Protein AF-A0A2V9FM29-F1 (afdb_monomer)

Secondary structure (DSSP, 8-state):
--GGGGTGGG-GGGHHHHH-TTEEEEEEESTT-EEEEETTEEEEE-S----HHHHHHHHHHHHHHTT----SSS-EEEEE-TTS-EEEEE-TTT-TTS-EEEEE-----PPPHHHHHHTTSS-HHHHHHHHHHHH-

pLDDT: mean 92.85, std 7.21, range [47.31, 98.56]

Mean predicted aligned error: 4.94 Å

Foldseek 3Di:
DPLCVLQCVLVVLCNVVVPPPQWQKWKDLAQQWIWTDGPNDIDTDHDGGCDQVSLVVSVQSSQVSQVHGDDQVRQWDWGATPQRWIKIKGAPPVRPRGIMIMIGHDDPDDQDLVNCCVVVVDPPVVSVVCCVVPVD

Sequence (136 aa):
MNGFETILPFLKPIEYLLLDPSISEVMVNGPDHIFIERDGFVEPVQGIHLGEKSLMVAVKNIARRLGDDISESKPILDSRLPDGSRVAAVIPPCSVNGVTLTVRKFNARHFGVEELVHAGTLERWLANQLETYVLA

Radius of gyration: 18.39 Å; Cα contacts (8 Å, |Δi|>4): 216; chains: 1; bounding box: 43×31×50 Å

Structure (mmCIF, N/CA/C/O backbone):
data_AF-A0A2V9FM29-F1
#
_entry.id   AF-A0A2V9FM29-F1
#
loop_
_atom_site.group_PDB
_atom_site.id
_atom_site.type_symbol
_atom_site.label_atom_id
_atom_site.label_alt_id
_atom_site.label_comp_id
_atom_site.label_asym_id
_atom_site.label_entity_id
_atom_site.label_seq_id
_atom_site.pdbx_PDB_ins_code
_atom_site.Cartn_x
_atom_site.Cartn_y
_atom_site.Cartn_z
_atom_site.occupancy
_atom_site.B_iso_or_equiv
_atom_site.auth_seq_id
_atom_site.auth_comp_id
_atom_site.auth_asym_id
_atom_site.auth_atom_id
_atom_site.pdbx_PDB_model_num
ATOM 1 N N . MET A 1 1 ? 16.142 -7.656 5.793 1.00 47.31 1 MET A N 1
ATOM 2 C CA . MET A 1 1 ? 14.884 -7.697 6.568 1.00 47.31 1 MET A CA 1
ATOM 3 C C . MET A 1 1 ? 13.755 -7.516 5.583 1.00 47.31 1 MET A C 1
ATOM 5 O O . MET A 1 1 ? 13.824 -6.576 4.799 1.00 47.31 1 MET A O 1
ATOM 9 N N . ASN A 1 2 ? 12.792 -8.434 5.562 1.00 65.25 2 ASN A N 1
ATOM 10 C CA . ASN A 1 2 ? 11.605 -8.270 4.733 1.00 65.25 2 ASN A CA 1
ATOM 11 C C . ASN A 1 2 ? 10.835 -7.052 5.272 1.00 65.25 2 ASN A C 1
ATOM 13 O O . ASN A 1 2 ? 10.510 -7.022 6.459 1.00 65.25 2 ASN A O 1
ATOM 17 N N . GLY A 1 3 ? 10.619 -6.014 4.454 1.00 75.38 3 GLY A N 1
ATOM 18 C CA . GLY A 1 3 ? 10.094 -4.722 4.922 1.00 75.38 3 GLY A CA 1
ATOM 19 C C . GLY A 1 3 ? 8.774 -4.854 5.690 1.00 75.38 3 GLY A C 1
ATOM 20 O O . GLY A 1 3 ? 8.538 -4.124 6.658 1.00 75.38 3 GLY A O 1
ATOM 21 N N . PHE A 1 4 ? 7.977 -5.863 5.329 1.00 86.31 4 PHE A N 1
ATOM 22 C CA . PHE A 1 4 ? 6.691 -6.187 5.939 1.00 86.31 4 PHE A CA 1
ATOM 23 C C . PHE A 1 4 ? 6.766 -6.667 7.392 1.00 86.31 4 PHE A C 1
ATOM 25 O O . PHE A 1 4 ? 5.830 -6.395 8.138 1.00 86.31 4 PHE A O 1
ATOM 32 N N . GLU A 1 5 ? 7.858 -7.290 7.854 1.00 86.62 5 GLU A N 1
ATOM 33 C CA . GLU A 1 5 ? 7.993 -7.747 9.258 1.00 86.62 5 GLU A CA 1
ATOM 34 C C . GLU A 1 5 ? 7.733 -6.615 10.268 1.00 86.62 5 GLU A C 1
ATOM 36 O O . GLU A 1 5 ? 7.233 -6.836 11.370 1.00 86.62 5 GLU A O 1
ATOM 41 N N . THR A 1 6 ? 8.011 -5.380 9.848 1.00 86.88 6 THR A N 1
ATOM 42 C CA . THR A 1 6 ? 7.763 -4.135 10.579 1.00 86.88 6 THR A CA 1
ATOM 43 C C . THR A 1 6 ? 6.284 -3.891 10.897 1.00 86.88 6 THR A C 1
ATOM 45 O O . THR A 1 6 ? 5.981 -3.289 11.927 1.00 86.88 6 THR A O 1
ATOM 48 N N . ILE A 1 7 ? 5.371 -4.325 10.022 1.00 92.88 7 ILE A N 1
ATOM 49 C CA . ILE A 1 7 ? 3.944 -3.970 10.067 1.00 92.88 7 ILE A CA 1
ATOM 50 C C . ILE A 1 7 ? 3.006 -5.173 10.235 1.00 92.88 7 ILE A C 1
ATOM 52 O O . ILE A 1 7 ? 1.912 -5.006 10.775 1.00 92.88 7 ILE A O 1
ATOM 56 N N . LEU A 1 8 ? 3.423 -6.382 9.833 1.00 93.94 8 LEU A N 1
ATOM 57 C CA . LEU A 1 8 ? 2.587 -7.595 9.875 1.00 93.94 8 LEU A CA 1
ATOM 58 C C . LEU A 1 8 ? 1.975 -7.892 11.254 1.00 93.94 8 LEU A C 1
ATOM 60 O O . LEU A 1 8 ? 0.793 -8.240 11.292 1.00 93.94 8 LEU A O 1
ATOM 64 N N . PRO A 1 9 ? 2.675 -7.696 12.395 1.00 94.25 9 PRO A N 1
ATOM 65 C CA . PRO A 1 9 ? 2.077 -7.924 13.712 1.00 94.25 9 PRO A CA 1
ATOM 66 C C . PRO A 1 9 ? 0.792 -7.123 13.967 1.00 94.25 9 PRO A C 1
ATOM 68 O O . PRO A 1 9 ? -0.035 -7.545 14.771 1.00 94.25 9 PRO A O 1
ATOM 71 N N . PHE A 1 10 ? 0.612 -5.988 13.2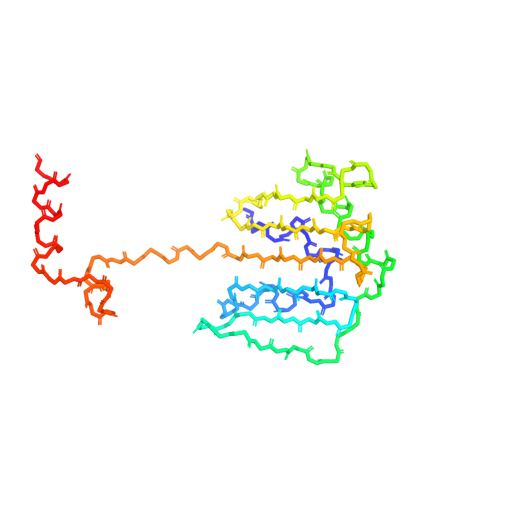82 1.00 94.62 10 PHE A N 1
ATOM 72 C CA . PHE A 1 10 ? -0.546 -5.105 13.429 1.00 94.62 10 PHE A CA 1
ATOM 73 C C . PHE A 1 10 ? -1.661 -5.381 12.410 1.00 94.62 10 PHE A C 1
ATOM 75 O O . PHE A 1 10 ? -2.761 -4.860 12.564 1.00 94.62 10 PHE A O 1
ATOM 82 N N . LEU A 1 11 ? -1.393 -6.193 11.382 1.00 95.25 11 LEU A N 1
ATOM 83 C CA . LEU A 1 11 ? -2.278 -6.425 10.234 1.00 95.25 11 LEU A CA 1
ATOM 84 C C . LEU A 1 11 ? -2.601 -7.914 10.034 1.00 95.25 11 LEU A C 1
ATOM 86 O O . LEU A 1 11 ? -2.883 -8.350 8.922 1.00 95.25 11 LEU A O 1
ATOM 90 N N . LYS A 1 12 ? -2.599 -8.688 11.126 1.00 94.00 12 LYS A N 1
ATOM 91 C CA . LYS A 1 12 ? -2.866 -10.139 11.163 1.00 94.00 12 LYS A CA 1
ATOM 92 C C . LYS A 1 12 ? -4.018 -10.607 10.248 1.00 94.00 12 LYS A C 1
ATOM 94 O O . LYS A 1 12 ? -3.798 -11.556 9.501 1.00 94.00 12 LYS A O 1
ATOM 99 N N . PRO A 1 13 ? -5.213 -9.974 10.230 1.00 95.31 13 PRO A N 1
ATOM 100 C CA . PRO A 1 13 ? -6.324 -10.455 9.397 1.00 95.31 13 PRO A CA 1
ATOM 101 C C . PRO A 1 13 ? -6.076 -10.377 7.884 1.00 95.31 13 PRO A C 1
ATOM 103 O O . PRO A 1 13 ? -6.712 -11.108 7.135 1.00 95.31 13 PRO A O 1
ATOM 106 N N . ILE A 1 14 ? -5.155 -9.517 7.436 1.00 96.12 14 ILE A N 1
ATOM 107 C CA . ILE A 1 14 ? -4.774 -9.351 6.023 1.00 96.12 14 ILE A CA 1
ATOM 108 C C . ILE A 1 14 ? -3.321 -9.776 5.755 1.00 96.12 14 ILE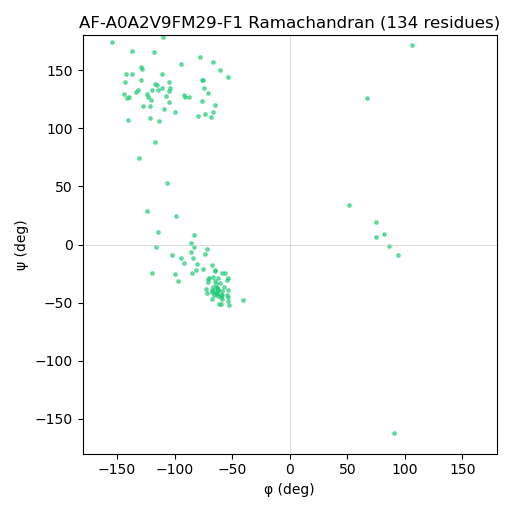 A C 1
ATOM 110 O O . ILE A 1 14 ? -2.793 -9.533 4.672 1.00 96.12 14 ILE A O 1
ATOM 114 N N . GLU A 1 15 ? -2.662 -10.422 6.723 1.00 95.69 15 GLU A N 1
ATOM 115 C CA . GLU A 1 15 ? -1.258 -10.847 6.639 1.00 95.69 15 GLU A CA 1
ATOM 116 C C . GLU A 1 15 ? -1.009 -11.714 5.398 1.00 95.69 15 GLU A C 1
ATOM 118 O O . GLU A 1 15 ? -0.055 -11.485 4.656 1.00 95.69 15 GLU A O 1
ATOM 123 N N . TYR A 1 16 ? -1.916 -12.651 5.119 1.00 95.69 16 TYR A N 1
ATOM 124 C CA . TYR A 1 16 ? -1.810 -13.540 3.964 1.00 95.69 16 TYR A CA 1
ATOM 125 C C . TYR A 1 16 ? -1.909 -12.802 2.616 1.00 95.69 16 TYR A C 1
ATOM 127 O O . TYR A 1 16 ? -1.249 -13.208 1.665 1.00 95.69 16 TYR A O 1
ATOM 135 N N . LEU A 1 17 ? -2.671 -11.701 2.536 1.00 96.75 17 LEU A N 1
ATOM 136 C CA . LEU A 1 17 ? -2.768 -10.868 1.329 1.00 96.75 17 LEU A CA 1
ATOM 137 C C . LEU A 1 17 ? -1.480 -10.072 1.105 1.00 96.75 17 LEU A C 1
ATOM 139 O O . LEU A 1 17 ? -0.979 -9.981 -0.011 1.00 96.75 17 LEU A O 1
ATOM 143 N N . LEU A 1 18 ? -0.910 -9.521 2.179 1.00 95.25 18 LEU A N 1
ATOM 144 C CA . LEU A 1 18 ? 0.351 -8.780 2.115 1.00 95.25 18 LEU A CA 1
ATOM 145 C C . LEU A 1 18 ? 1.509 -9.682 1.662 1.00 95.25 18 LEU A C 1
ATOM 147 O O . LEU A 1 18 ? 2.371 -9.252 0.891 1.00 95.25 18 LEU A O 1
ATOM 151 N N . LEU A 1 19 ? 1.510 -10.938 2.113 1.00 93.75 19 LEU A N 1
ATOM 152 C CA . LEU A 1 19 ? 2.538 -11.925 1.787 1.00 93.75 19 LEU A CA 1
ATOM 153 C C . LEU A 1 19 ? 2.358 -12.589 0.414 1.00 93.75 19 LEU A C 1
ATOM 155 O O . LEU A 1 19 ? 3.329 -13.142 -0.099 1.00 93.75 19 LEU A O 1
ATOM 159 N N . ASP A 1 20 ? 1.177 -12.515 -0.206 1.00 94.44 20 ASP A N 1
ATOM 160 C CA . ASP A 1 20 ? 0.936 -13.090 -1.535 1.00 94.44 20 ASP A CA 1
ATOM 161 C C . ASP A 1 20 ? 1.749 -12.333 -2.609 1.00 94.44 20 ASP A C 1
ATOM 163 O O . ASP A 1 20 ? 1.490 -11.151 -2.855 1.00 94.44 20 ASP A O 1
ATOM 167 N N . PRO A 1 21 ? 2.739 -12.965 -3.271 1.00 91.25 21 PRO A N 1
ATOM 168 C CA . PRO A 1 21 ? 3.604 -12.297 -4.246 1.00 91.25 21 PRO A CA 1
ATOM 169 C C . PRO A 1 21 ? 2.880 -11.855 -5.522 1.00 91.25 21 PRO A C 1
ATOM 171 O O . PRO A 1 21 ? 3.416 -11.029 -6.254 1.00 91.25 21 PRO A O 1
ATOM 174 N N . SER A 1 22 ? 1.693 -12.395 -5.795 1.00 93.06 22 SER A N 1
ATOM 175 C CA . SER A 1 22 ? 0.886 -12.014 -6.957 1.00 93.06 22 SER A CA 1
ATOM 176 C C . SER A 1 22 ? 0.026 -10.768 -6.722 1.00 93.06 22 SER A C 1
ATOM 178 O O . SER A 1 22 ? -0.491 -10.195 -7.676 1.00 93.06 22 SER A O 1
ATOM 180 N N . ILE A 1 23 ? -0.095 -10.321 -5.469 1.00 95.62 23 ILE A N 1
ATOM 181 C CA . ILE A 1 23 ? -0.758 -9.067 -5.102 1.00 95.62 23 ILE A CA 1
ATOM 182 C C . ILE A 1 23 ? 0.288 -7.956 -5.060 1.00 95.62 23 ILE A C 1
ATOM 184 O O . ILE A 1 23 ? 1.311 -8.087 -4.377 1.00 95.62 23 ILE A O 1
ATOM 188 N N . SER A 1 24 ? 0.020 -6.851 -5.750 1.00 95.50 24 SER A N 1
ATOM 189 C CA . SER A 1 24 ? 0.869 -5.653 -5.798 1.00 95.50 24 SER A CA 1
ATOM 190 C C . SER A 1 24 ? 0.388 -4.544 -4.864 1.00 95.50 24 SER A C 1
ATOM 192 O O . SER A 1 24 ? 1.206 -3.759 -4.375 1.00 95.50 24 SER A O 1
ATOM 194 N N . GLU A 1 25 ? -0.902 -4.503 -4.532 1.00 97.44 25 GLU A N 1
ATOM 195 C CA . GLU A 1 25 ? -1.462 -3.512 -3.611 1.00 97.44 25 GLU A CA 1
ATOM 196 C C . GLU A 1 25 ? -2.550 -4.120 -2.725 1.00 97.44 25 GLU A C 1
ATOM 198 O O . GLU A 1 25 ? -3.368 -4.911 -3.187 1.00 97.44 25 GLU A O 1
ATOM 203 N N . VAL A 1 26 ? -2.569 -3.741 -1.446 1.00 97.94 26 VAL A N 1
ATOM 204 C CA . VAL A 1 26 ? -3.659 -4.049 -0.509 1.00 97.94 26 VAL A CA 1
ATOM 205 C C . VAL A 1 26 ? -4.227 -2.737 0.008 1.00 97.94 26 VAL A C 1
ATOM 207 O O . VAL A 1 26 ? -3.496 -1.912 0.556 1.00 97.94 26 VAL A O 1
ATOM 210 N N . MET A 1 27 ? -5.531 -2.549 -0.152 1.00 98.25 27 MET A N 1
ATOM 211 C CA . MET A 1 27 ? -6.262 -1.342 0.222 1.00 98.25 27 MET A CA 1
ATOM 212 C C . MET A 1 27 ? -7.335 -1.695 1.249 1.00 98.25 27 MET A C 1
ATOM 214 O O . MET A 1 27 ? -8.101 -2.638 1.074 1.00 98.25 27 MET A O 1
ATOM 218 N N . VAL A 1 28 ? -7.412 -0.909 2.310 1.00 97.56 28 VAL A N 1
ATOM 219 C CA . VAL A 1 28 ? -8.416 -0.992 3.366 1.00 97.56 28 VAL A CA 1
ATOM 220 C C . VAL A 1 28 ? -9.125 0.354 3.396 1.00 97.56 28 VAL A C 1
ATOM 222 O O . VAL A 1 28 ? -8.541 1.353 3.808 1.00 97.56 28 VAL A O 1
ATOM 225 N N . ASN A 1 29 ? -10.377 0.388 2.956 1.00 95.44 29 ASN A N 1
ATOM 226 C CA . ASN A 1 29 ? -11.201 1.593 2.848 1.00 95.44 29 ASN A CA 1
ATOM 227 C C . ASN A 1 29 ? -12.276 1.608 3.943 1.00 95.44 29 ASN A C 1
ATOM 229 O O . ASN A 1 29 ? -13.470 1.723 3.666 1.00 95.44 29 ASN A O 1
ATOM 233 N N . GLY A 1 30 ? -11.840 1.436 5.190 1.00 91.62 30 GLY A N 1
ATOM 234 C CA . GLY A 1 30 ? -12.699 1.164 6.340 1.00 91.62 30 GLY A CA 1
ATOM 235 C C . GLY A 1 30 ? -12.612 -0.298 6.805 1.00 91.62 30 GLY A C 1
ATOM 236 O O . GLY A 1 30 ? -11.987 -1.131 6.147 1.00 91.62 30 GLY A O 1
ATOM 237 N N . PRO A 1 31 ? -13.217 -0.631 7.958 1.00 89.31 31 PRO A N 1
ATOM 238 C CA . PRO A 1 31 ? -13.001 -1.909 8.644 1.00 89.31 31 PRO A CA 1
ATOM 239 C C . PRO A 1 31 ? -13.487 -3.149 7.877 1.00 89.31 31 PRO A C 1
ATOM 241 O O . PRO A 1 31 ? -12.977 -4.235 8.147 1.00 89.31 31 PRO A O 1
ATOM 244 N N . ASP A 1 32 ? -14.431 -2.983 6.946 1.00 92.56 32 ASP A N 1
ATOM 245 C CA . ASP A 1 32 ? -15.108 -4.064 6.208 1.00 92.56 32 ASP A CA 1
ATOM 246 C C . ASP A 1 32 ? -14.841 -4.042 4.693 1.00 92.56 32 ASP A C 1
ATOM 248 O O . ASP A 1 32 ? -15.333 -4.891 3.950 1.00 92.56 32 ASP A O 1
ATOM 252 N N . HIS A 1 33 ? -14.085 -3.057 4.207 1.00 95.31 33 HIS A N 1
ATOM 253 C CA . HIS A 1 33 ? -13.892 -2.827 2.777 1.00 95.31 33 HIS A CA 1
ATOM 254 C C . HIS A 1 33 ? -12.428 -3.017 2.399 1.00 95.31 33 HIS A C 1
ATOM 256 O O . HIS A 1 33 ? -11.643 -2.069 2.408 1.00 95.31 33 HIS A O 1
ATOM 262 N N . ILE A 1 34 ? -12.069 -4.258 2.074 1.00 97.50 34 ILE A N 1
ATOM 263 C CA . ILE A 1 34 ? -10.722 -4.634 1.652 1.00 97.50 34 ILE A CA 1
ATOM 264 C C . ILE A 1 34 ? -10.725 -4.846 0.138 1.00 97.50 34 ILE A C 1
ATOM 266 O O . ILE A 1 34 ? -11.604 -5.516 -0.403 1.00 97.50 34 ILE A O 1
ATOM 270 N N . PHE A 1 35 ? -9.721 -4.301 -0.535 1.00 98.44 35 PHE A N 1
ATOM 271 C CA . PHE A 1 35 ? -9.461 -4.512 -1.953 1.00 98.44 35 PHE A CA 1
ATOM 272 C C . PHE A 1 35 ? -8.007 -4.910 -2.150 1.00 98.44 35 PHE A C 1
ATOM 274 O O . PHE A 1 35 ? -7.132 -4.526 -1.369 1.00 98.44 35 PHE A O 1
ATOM 281 N N . ILE A 1 36 ? -7.747 -5.653 -3.214 1.00 98.56 36 ILE A N 1
ATOM 282 C CA . ILE A 1 36 ? -6.397 -6.000 -3.643 1.00 98.56 36 ILE A CA 1
ATOM 283 C C . ILE A 1 36 ? -6.229 -5.661 -5.115 1.00 98.56 36 ILE A C 1
ATOM 285 O O . ILE A 1 36 ? -7.199 -5.663 -5.870 1.00 98.56 36 ILE A O 1
ATOM 289 N N . GLU A 1 37 ? -5.003 -5.346 -5.506 1.00 98.06 37 GLU A N 1
ATOM 290 C CA . GLU A 1 37 ? -4.619 -5.208 -6.905 1.00 98.06 37 GLU A CA 1
ATOM 291 C C . GLU A 1 37 ? -3.747 -6.395 -7.311 1.00 98.06 37 GLU A C 1
ATOM 293 O O . GLU A 1 37 ? -2.776 -6.729 -6.621 1.00 98.06 37 GLU A O 1
ATOM 298 N N . ARG A 1 38 ? -4.135 -7.041 -8.409 1.00 94.94 38 ARG A N 1
ATOM 299 C CA . ARG A 1 38 ? -3.481 -8.208 -8.997 1.00 94.94 38 ARG A CA 1
ATOM 300 C C . ARG A 1 38 ? -3.493 -8.038 -10.510 1.00 94.94 38 ARG A C 1
ATOM 302 O O . ARG A 1 38 ? -4.546 -7.805 -11.099 1.00 94.94 38 ARG A O 1
ATOM 309 N N . ASP A 1 39 ? -2.323 -8.145 -11.132 1.00 90.38 39 ASP A N 1
ATOM 310 C CA . ASP A 1 39 ? -2.149 -8.026 -12.586 1.00 90.38 39 ASP A CA 1
ATOM 311 C C . ASP A 1 39 ? -2.775 -6.750 -13.199 1.00 90.38 39 ASP A C 1
ATOM 313 O O . ASP A 1 39 ? -3.263 -6.764 -14.329 1.00 90.38 39 ASP A O 1
ATOM 317 N N . GLY A 1 40 ? -2.775 -5.630 -12.467 1.00 90.25 40 GLY A N 1
ATOM 318 C CA . GLY A 1 40 ? -3.361 -4.358 -12.899 1.00 90.25 40 GLY A CA 1
ATOM 319 C C . GLY A 1 40 ? -4.856 -4.205 -12.611 1.00 90.25 40 GLY A C 1
ATOM 320 O O . GLY A 1 40 ? -5.424 -3.154 -12.915 1.00 90.25 40 GLY A O 1
ATOM 321 N N . PHE A 1 41 ? -5.508 -5.214 -12.028 1.00 96.06 41 PHE A N 1
ATOM 322 C CA . PHE A 1 41 ? -6.942 -5.206 -11.746 1.00 96.06 41 PHE A CA 1
ATOM 323 C C . PHE A 1 41 ? -7.220 -5.144 -10.250 1.00 96.06 41 PHE A C 1
ATOM 325 O O . PHE A 1 41 ? -6.635 -5.881 -9.459 1.00 96.06 41 PHE A O 1
ATOM 332 N N . VAL A 1 42 ? -8.155 -4.272 -9.872 1.00 98.19 42 VAL A N 1
ATOM 333 C CA . VAL A 1 42 ? -8.622 -4.140 -8.490 1.00 98.19 42 VAL A CA 1
ATOM 334 C C . VAL A 1 42 ? -9.815 -5.061 -8.258 1.00 98.19 42 VAL A C 1
ATOM 336 O O . VAL A 1 42 ? -10.815 -4.972 -8.971 1.00 98.19 42 VAL A O 1
ATOM 339 N N . GLU A 1 43 ? -9.740 -5.896 -7.223 1.00 97.75 43 GLU A N 1
ATOM 340 C CA . GLU A 1 43 ? -10.809 -6.811 -6.821 1.00 97.75 43 GLU A CA 1
ATOM 341 C C . GLU A 1 43 ? -11.137 -6.691 -5.317 1.00 97.75 43 GLU A C 1
ATOM 343 O O . GLU A 1 43 ? -10.238 -6.484 -4.495 1.00 97.75 43 GLU A O 1
ATOM 348 N N . PRO A 1 44 ? -12.425 -6.776 -4.923 1.00 98.00 44 PRO A N 1
ATOM 349 C CA . PRO A 1 44 ? -12.822 -6.749 -3.519 1.00 98.00 44 PRO A CA 1
ATOM 350 C C . PRO A 1 44 ? -12.546 -8.094 -2.836 1.00 98.00 44 PRO A C 1
ATOM 352 O O . PRO A 1 44 ? -12.817 -9.157 -3.394 1.00 98.00 44 PRO A O 1
ATOM 355 N N . VAL A 1 45 ? -12.106 -8.050 -1.580 1.00 97.69 45 VAL A N 1
ATOM 356 C CA . VAL A 1 45 ? -11.932 -9.235 -0.733 1.00 97.69 45 VAL A CA 1
ATOM 357 C C . VAL A 1 45 ? -13.063 -9.301 0.286 1.00 97.69 45 VAL A C 1
ATOM 359 O O . VAL A 1 45 ? -13.274 -8.371 1.063 1.00 97.69 45 VAL A O 1
ATOM 362 N N . GLN A 1 46 ? -13.802 -10.409 0.286 1.00 95.50 46 GLN A N 1
ATOM 363 C CA . GLN A 1 46 ? -14.937 -10.615 1.187 1.00 95.50 46 GLN A CA 1
ATOM 364 C C . GLN A 1 46 ? -14.537 -11.369 2.460 1.00 95.50 46 GLN A C 1
ATOM 366 O O . GLN A 1 46 ? -13.586 -12.147 2.469 1.00 95.50 46 GLN A O 1
ATOM 371 N N . GLY A 1 47 ? -15.311 -11.175 3.532 1.00 93.75 47 GLY A N 1
ATOM 372 C CA . GLY A 1 47 ? -15.202 -11.970 4.760 1.00 93.75 47 GLY A CA 1
ATOM 373 C C . GLY A 1 47 ? -14.098 -11.542 5.731 1.00 93.75 47 GLY A C 1
ATOM 374 O O . GLY A 1 47 ? -13.859 -12.247 6.709 1.00 93.75 47 GLY A O 1
ATOM 375 N N . ILE A 1 48 ? -13.447 -10.399 5.499 1.00 94.50 48 ILE A N 1
ATOM 376 C CA . ILE A 1 48 ? -12.450 -9.828 6.412 1.00 94.50 48 ILE A CA 1
ATOM 377 C C . ILE A 1 48 ? -13.058 -8.641 7.155 1.00 94.50 48 ILE A C 1
ATOM 379 O O . ILE A 1 48 ? -13.623 -7.746 6.537 1.00 94.50 48 ILE A O 1
ATOM 383 N N . HIS A 1 49 ? -12.871 -8.616 8.474 1.00 93.31 49 HIS A N 1
ATOM 384 C CA . HIS A 1 49 ? -13.200 -7.481 9.329 1.00 93.31 49 HIS A CA 1
ATOM 385 C C . HIS A 1 49 ? -11.980 -7.107 10.173 1.00 93.31 49 HIS A C 1
ATOM 387 O O . HIS A 1 49 ? -11.487 -7.919 10.960 1.00 93.31 49 HIS A O 1
ATOM 393 N N . LEU A 1 50 ? -11.485 -5.879 10.017 1.00 91.25 50 LEU A N 1
ATOM 394 C CA . LEU A 1 50 ? -10.310 -5.383 10.743 1.00 91.25 50 LEU A CA 1
ATOM 395 C C . LEU A 1 50 ? -10.667 -4.672 12.052 1.00 91.25 50 LEU A C 1
ATOM 397 O O . LEU A 1 50 ? -9.790 -4.513 12.896 1.00 91.25 50 LEU A O 1
ATOM 401 N N . GLY A 1 51 ? -11.933 -4.284 12.241 1.00 92.50 51 GLY A N 1
ATOM 402 C CA . GLY A 1 51 ? -12.408 -3.520 13.395 1.00 92.50 51 GLY A CA 1
ATOM 403 C C . GLY A 1 51 ? -11.842 -2.100 13.436 1.00 92.50 51 GLY A C 1
ATOM 404 O O . GLY A 1 51 ? -10.635 -1.886 13.444 1.00 92.50 51 GLY A O 1
ATOM 405 N N . GLU A 1 52 ? -12.705 -1.092 13.522 1.00 91.69 52 GLU A N 1
ATOM 406 C CA . GLU A 1 52 ? -12.284 0.311 13.382 1.00 91.69 52 GLU A CA 1
ATOM 407 C C . GLU A 1 52 ? -11.238 0.743 14.428 1.00 91.69 52 GLU A C 1
ATOM 409 O O . GLU A 1 52 ? -10.209 1.335 14.094 1.00 91.69 52 GLU A O 1
ATOM 414 N N . LYS A 1 53 ? -11.448 0.380 15.701 1.00 93.88 53 LYS A N 1
ATOM 415 C CA . LYS A 1 53 ? -10.498 0.685 16.787 1.00 93.88 53 LYS A CA 1
ATOM 416 C C . LYS A 1 53 ? -9.160 -0.024 16.594 1.00 93.88 53 LYS A C 1
ATOM 418 O O . LYS A 1 53 ? -8.112 0.577 16.818 1.00 93.88 53 LYS A O 1
ATOM 423 N N . SER A 1 54 ? -9.193 -1.288 16.184 1.00 93.88 54 SER A N 1
ATOM 424 C CA . SER A 1 54 ? -7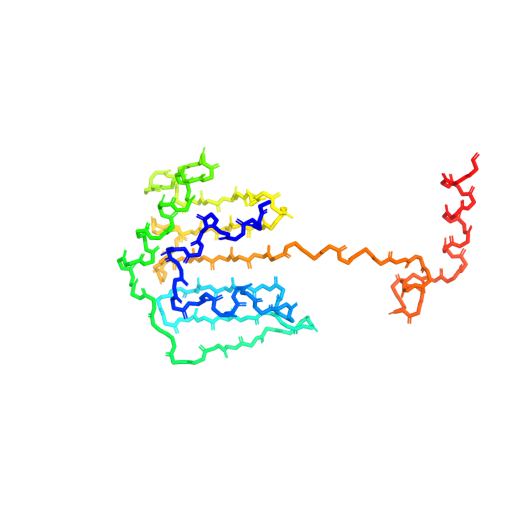.986 -2.082 15.950 1.00 93.88 54 SER A CA 1
ATOM 425 C C . SER A 1 54 ? -7.199 -1.543 14.759 1.00 93.88 54 SER A C 1
ATOM 427 O O . SER A 1 54 ? -5.984 -1.400 14.860 1.00 93.88 54 SER A O 1
ATOM 429 N N . LEU A 1 55 ? -7.883 -1.151 13.680 1.00 95.19 55 LEU A N 1
ATOM 430 C CA . LEU A 1 55 ? -7.271 -0.530 12.507 1.00 95.19 55 LEU A CA 1
ATOM 431 C C . LEU A 1 55 ? -6.624 0.823 12.849 1.00 95.19 55 LEU A C 1
ATOM 433 O O . LEU A 1 55 ? -5.484 1.070 12.462 1.00 95.19 55 LEU A O 1
ATOM 437 N N . MET A 1 56 ? -7.288 1.662 13.652 1.00 96.00 56 MET A N 1
ATOM 438 C CA . MET A 1 56 ? -6.705 2.908 14.171 1.00 96.00 56 MET A CA 1
ATOM 439 C C . MET A 1 56 ? -5.427 2.652 14.986 1.00 96.00 56 MET A C 1
ATOM 441 O O . MET A 1 56 ? -4.414 3.330 14.799 1.00 96.00 56 MET A O 1
ATOM 445 N N . VAL A 1 57 ? -5.455 1.671 15.895 1.00 95.88 57 VAL A N 1
ATOM 446 C CA . VAL A 1 57 ? -4.282 1.290 16.700 1.00 95.88 57 VAL A CA 1
ATOM 447 C C . VAL A 1 57 ? -3.161 0.752 15.812 1.00 95.88 57 VAL A C 1
ATOM 449 O O . VAL A 1 57 ? -1.999 1.108 16.015 1.00 95.88 57 VAL A O 1
ATOM 452 N N . ALA A 1 58 ? -3.494 -0.063 14.811 1.00 95.88 58 ALA A N 1
ATOM 453 C CA . ALA A 1 58 ? -2.534 -0.600 13.857 1.00 95.88 58 ALA A CA 1
ATOM 454 C C . ALA A 1 58 ? -1.822 0.521 13.093 1.00 95.88 58 ALA A C 1
ATOM 456 O O . ALA A 1 58 ? -0.596 0.577 13.111 1.00 95.88 58 ALA A O 1
ATOM 457 N N . VAL A 1 59 ? -2.571 1.461 12.510 1.00 96.75 59 VAL A N 1
ATOM 458 C CA . VAL A 1 59 ? -2.014 2.598 11.761 1.00 96.75 59 VAL A CA 1
ATOM 459 C C . VAL A 1 59 ? -1.095 3.464 12.632 1.00 96.75 59 VAL A C 1
ATOM 461 O O . VAL A 1 59 ? 0.014 3.793 12.209 1.00 96.75 59 VAL A O 1
ATOM 464 N N . LYS A 1 60 ? -1.483 3.762 13.880 1.00 96.88 60 LYS A N 1
ATOM 465 C CA . LYS A 1 60 ? -0.630 4.509 14.825 1.00 96.88 60 LYS A CA 1
ATOM 466 C C . LYS A 1 60 ? 0.661 3.765 15.176 1.00 96.88 60 LYS A C 1
ATOM 468 O O . LYS A 1 60 ? 1.732 4.369 15.228 1.00 96.88 60 LYS A O 1
ATOM 473 N N . ASN A 1 61 ? 0.581 2.452 15.399 1.00 96.44 61 ASN A N 1
ATOM 474 C CA . ASN A 1 61 ? 1.760 1.633 15.682 1.00 96.44 61 ASN A CA 1
ATOM 475 C C . ASN A 1 61 ? 2.697 1.530 14.473 1.00 96.44 61 ASN A C 1
ATOM 477 O O . ASN A 1 61 ? 3.914 1.597 14.646 1.00 96.44 61 ASN A O 1
ATOM 481 N N . ILE A 1 62 ? 2.140 1.411 13.265 1.00 95.94 62 ILE A N 1
ATOM 482 C CA . ILE A 1 62 ? 2.903 1.411 12.015 1.00 95.94 62 ILE A CA 1
ATOM 483 C C . ILE A 1 62 ? 3.649 2.737 11.853 1.00 95.94 62 ILE A C 1
ATOM 485 O O . ILE A 1 62 ? 4.867 2.706 11.685 1.00 95.94 62 ILE A O 1
ATOM 489 N N . ALA A 1 63 ? 2.963 3.880 11.982 1.00 96.56 63 ALA A N 1
ATOM 490 C CA . ALA A 1 63 ? 3.585 5.204 11.895 1.00 96.56 63 ALA A CA 1
ATOM 491 C C . ALA A 1 63 ? 4.780 5.318 12.853 1.00 96.56 63 ALA A C 1
ATOM 493 O O . ALA A 1 63 ? 5.910 5.553 12.424 1.00 96.56 63 ALA A O 1
ATOM 494 N N . ARG A 1 64 ? 4.567 4.991 14.136 1.00 95.56 64 ARG A N 1
ATOM 495 C CA . ARG A 1 64 ? 5.621 5.019 15.158 1.00 95.56 64 ARG A CA 1
ATOM 496 C C . ARG A 1 64 ? 6.799 4.107 14.815 1.00 95.56 64 ARG A C 1
ATOM 498 O O . ARG A 1 64 ? 7.948 4.463 15.074 1.00 95.56 64 ARG A O 1
ATOM 505 N N . ARG A 1 65 ? 6.540 2.916 14.267 1.00 94.00 65 ARG A N 1
ATOM 506 C CA . ARG A 1 65 ? 7.593 1.955 13.912 1.00 94.00 65 ARG A CA 1
ATOM 507 C C . ARG A 1 65 ? 8.427 2.425 12.719 1.00 94.00 65 ARG A C 1
ATOM 509 O O . ARG A 1 65 ? 9.609 2.098 12.663 1.00 94.00 65 ARG A O 1
ATOM 516 N N . LEU A 1 66 ? 7.828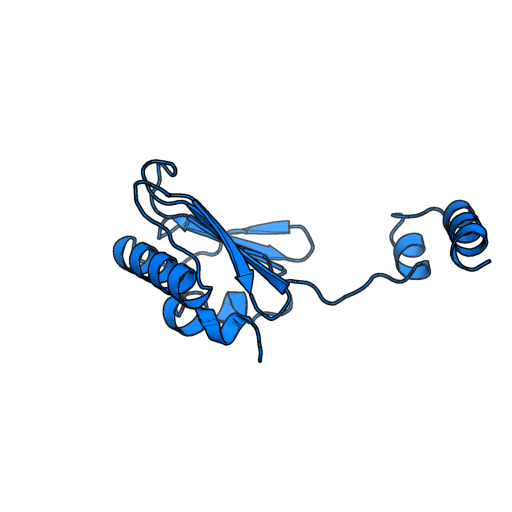 3.207 11.823 1.00 93.56 66 LEU A N 1
ATOM 517 C CA . LEU A 1 66 ? 8.490 3.845 10.685 1.00 93.56 66 LEU A CA 1
ATOM 518 C C . LEU A 1 66 ? 9.139 5.194 11.035 1.00 93.56 66 LEU A C 1
ATOM 520 O O . LEU A 1 66 ? 9.743 5.814 10.166 1.00 93.56 66 LEU A O 1
ATOM 524 N N . GLY A 1 67 ? 9.062 5.629 12.298 1.00 93.56 67 GLY A N 1
ATOM 525 C CA . GLY A 1 67 ? 9.612 6.912 12.740 1.00 93.56 67 GLY A CA 1
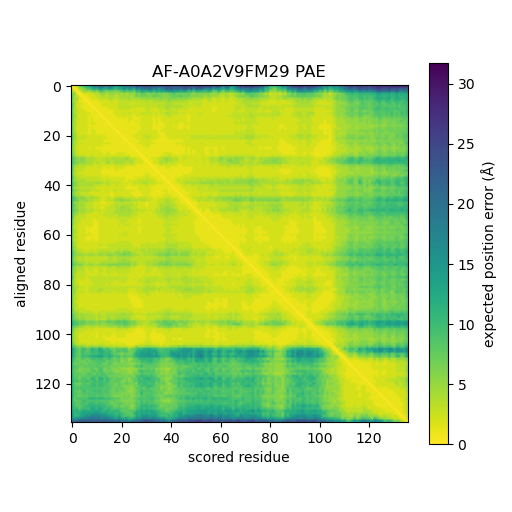ATOM 526 C C . GLY A 1 67 ? 8.785 8.123 12.300 1.00 93.56 67 GLY A C 1
ATOM 527 O O . GLY A 1 67 ? 9.309 9.233 12.284 1.00 93.56 67 GLY A O 1
ATOM 528 N N . ASP A 1 68 ? 7.516 7.912 11.952 1.00 94.19 68 ASP A N 1
ATOM 529 C CA . ASP A 1 68 ? 6.548 8.952 11.606 1.00 94.19 68 ASP A CA 1
ATOM 530 C C . ASP A 1 68 ? 5.468 9.065 12.704 1.00 94.19 68 ASP A C 1
ATOM 532 O O . ASP A 1 68 ? 5.473 8.332 13.698 1.00 94.19 68 ASP A O 1
ATOM 536 N N . ASP A 1 69 ? 4.531 9.991 12.533 1.00 94.44 69 ASP A N 1
ATOM 537 C CA . ASP A 1 69 ? 3.397 10.205 13.431 1.00 94.44 69 ASP A CA 1
ATOM 538 C C . ASP A 1 69 ? 2.101 10.431 12.649 1.00 94.44 69 ASP A C 1
ATOM 540 O O . ASP A 1 69 ? 2.109 11.032 11.569 1.00 94.44 69 ASP A O 1
ATOM 544 N N . ILE A 1 70 ? 0.993 9.972 13.233 1.00 96.56 70 ILE A N 1
ATOM 545 C CA . ILE A 1 70 ? -0.360 10.161 12.716 1.00 96.56 70 ILE A CA 1
ATOM 546 C C . ILE A 1 70 ? -1.337 10.426 13.869 1.00 96.56 70 ILE A C 1
ATOM 548 O O . ILE A 1 70 ? -1.452 9.662 14.834 1.00 96.56 70 ILE A O 1
ATOM 552 N N . SER A 1 71 ? -2.065 11.531 13.764 1.00 95.81 71 SER A N 1
ATOM 553 C CA . SER A 1 71 ? -2.959 12.044 14.805 1.00 95.81 71 SER A CA 1
ATOM 554 C C . SER A 1 71 ? -4.073 12.891 14.190 1.00 95.81 71 SER A C 1
ATOM 556 O O . SER A 1 71 ? -4.067 13.151 12.995 1.00 95.81 71 SER A O 1
ATOM 558 N N . GLU A 1 72 ? -5.047 13.345 14.976 1.00 93.62 72 GLU A N 1
ATOM 559 C CA . GLU A 1 72 ? -6.143 14.174 14.442 1.00 93.62 72 GLU A CA 1
A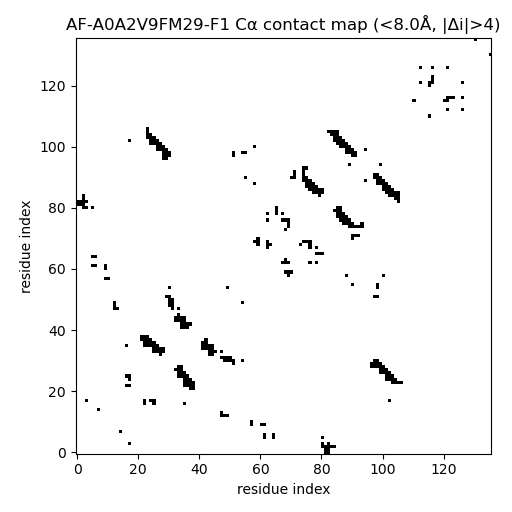TOM 560 C C . GLU A 1 72 ? -5.652 15.512 13.857 1.00 93.62 72 GLU A C 1
ATOM 562 O O . GLU A 1 72 ? -6.255 16.030 12.920 1.00 93.62 72 GLU A O 1
ATOM 567 N N . SER A 1 73 ? -4.535 16.057 14.360 1.00 95.00 73 SER A N 1
ATOM 568 C CA . SER A 1 73 ? -3.892 17.260 13.810 1.00 95.00 73 SER A CA 1
ATOM 569 C C . SER A 1 73 ? -2.999 16.972 12.598 1.00 95.00 73 SER A C 1
ATOM 571 O O . SER A 1 73 ? -2.760 17.872 11.793 1.00 95.00 73 SER A O 1
ATOM 573 N N . LYS A 1 74 ? -2.530 15.726 12.444 1.00 96.25 74 LYS A N 1
ATOM 574 C CA . LYS A 1 74 ? -1.781 15.226 11.281 1.00 96.25 74 LYS A CA 1
ATOM 575 C C . LYS A 1 74 ? -2.397 13.899 10.801 1.00 96.25 74 LYS A C 1
ATOM 577 O O . LYS A 1 74 ? -1.832 12.832 11.051 1.00 96.25 74 LYS A O 1
ATOM 582 N N . PRO A 1 75 ? -3.572 13.936 10.143 1.00 97.12 75 PRO A N 1
ATOM 583 C CA . PRO A 1 75 ? -4.387 12.742 9.899 1.00 97.12 75 PRO A CA 1
ATOM 584 C C . PRO A 1 75 ? -3.958 11.924 8.676 1.00 97.12 75 PRO A C 1
ATOM 586 O O . PRO A 1 75 ? -4.675 11.011 8.276 1.00 97.12 75 PRO A O 1
ATOM 589 N N . ILE A 1 76 ? -2.822 12.256 8.059 1.00 97.69 76 ILE A N 1
ATOM 590 C CA . ILE A 1 76 ? -2.317 11.628 6.837 1.00 97.69 76 ILE A CA 1
ATOM 591 C C . ILE A 1 76 ? -0.909 11.101 7.111 1.00 97.69 76 ILE A C 1
ATOM 593 O O . ILE A 1 76 ? -0.044 11.839 7.585 1.00 97.69 76 ILE A O 1
ATOM 597 N N . LEU A 1 77 ? -0.695 9.835 6.770 1.00 97.44 77 LEU A N 1
ATOM 598 C CA . LEU A 1 77 ? 0.585 9.140 6.784 1.00 97.44 77 LEU A CA 1
ATOM 599 C C . LEU A 1 77 ? 0.965 8.774 5.346 1.00 97.44 77 LEU A C 1
ATOM 601 O O . LEU A 1 77 ? 0.147 8.205 4.625 1.00 97.44 77 LEU A O 1
ATOM 605 N N . ASP A 1 78 ? 2.207 9.048 4.957 1.00 96.50 78 ASP A N 1
ATOM 606 C CA . ASP A 1 78 ? 2.830 8.543 3.728 1.00 96.50 78 ASP A CA 1
ATOM 607 C C . ASP A 1 78 ? 4.285 8.198 4.049 1.00 96.50 78 ASP A C 1
ATOM 609 O O . ASP A 1 78 ? 5.115 9.076 4.283 1.00 96.50 78 ASP A O 1
ATOM 613 N N . SER A 1 79 ? 4.587 6.904 4.116 1.00 94.88 79 SER A N 1
ATOM 614 C CA . SER A 1 79 ? 5.894 6.4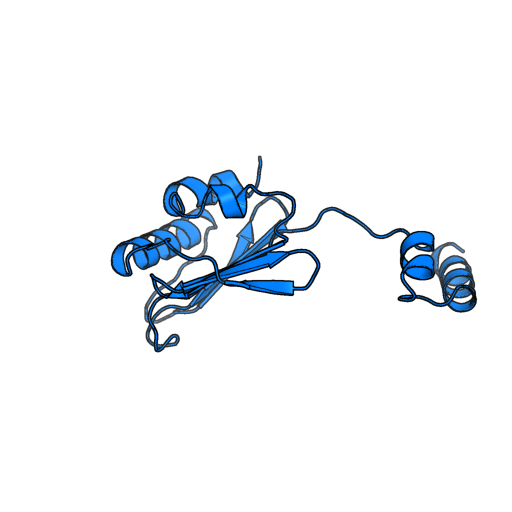07 4.540 1.00 94.88 79 SER A CA 1
ATOM 615 C C . SER A 1 79 ? 6.372 5.257 3.655 1.00 94.88 79 SER A C 1
ATOM 617 O O . SER A 1 79 ? 5.618 4.658 2.882 1.00 94.88 79 SER A O 1
ATOM 619 N N . ARG A 1 80 ? 7.662 4.926 3.778 1.00 93.94 80 ARG A N 1
ATOM 620 C CA . ARG A 1 80 ? 8.294 3.804 3.076 1.00 93.94 80 ARG A CA 1
ATOM 621 C C . ARG A 1 80 ? 8.773 2.746 4.058 1.00 93.94 80 ARG A C 1
ATOM 623 O O . ARG A 1 80 ? 9.370 3.064 5.083 1.00 93.94 80 ARG A O 1
ATOM 630 N N . LEU A 1 81 ? 8.527 1.490 3.712 1.00 93.44 81 LEU A N 1
ATOM 631 C CA . LEU A 1 81 ? 9.095 0.325 4.373 1.00 93.44 81 LEU A CA 1
ATOM 632 C C . LEU A 1 81 ? 10.553 0.111 3.925 1.00 93.44 81 LEU A C 1
ATOM 634 O O . LEU A 1 81 ? 10.952 0.606 2.867 1.00 93.44 81 LEU A O 1
ATOM 638 N N . PRO A 1 82 ? 11.352 -0.662 4.687 1.00 89.75 82 PRO A N 1
ATOM 639 C CA . PRO A 1 82 ? 12.750 -0.940 4.344 1.00 89.75 82 PRO A CA 1
ATOM 640 C C . PRO A 1 82 ? 12.981 -1.624 2.987 1.00 89.75 82 PRO A C 1
ATOM 642 O O . PRO A 1 82 ? 14.062 -1.496 2.424 1.00 89.75 82 PRO A O 1
ATOM 645 N N . ASP A 1 83 ? 11.993 -2.353 2.464 1.00 89.00 83 ASP A N 1
ATOM 646 C CA . ASP A 1 83 ? 12.038 -2.999 1.143 1.00 89.00 83 ASP A CA 1
ATOM 647 C C . ASP A 1 83 ? 11.662 -2.044 -0.009 1.00 89.00 83 ASP A C 1
ATOM 649 O O . ASP A 1 83 ? 11.691 -2.437 -1.171 1.00 89.00 83 ASP A O 1
ATOM 653 N N . GLY A 1 84 ? 11.301 -0.794 0.301 1.00 91.12 84 GLY A N 1
ATOM 654 C CA . GLY A 1 84 ? 10.857 0.216 -0.659 1.00 91.12 84 GLY A CA 1
ATOM 655 C C . GLY A 1 84 ? 9.339 0.297 -0.832 1.00 91.12 84 GLY A C 1
ATOM 656 O O . GLY A 1 84 ? 8.862 1.249 -1.466 1.00 91.12 84 GLY A O 1
ATOM 657 N N . SER A 1 85 ? 8.581 -0.649 -0.261 1.00 94.38 85 SER A N 1
ATOM 658 C CA . SER A 1 85 ? 7.115 -0.646 -0.288 1.00 94.38 85 SER A CA 1
ATOM 659 C C . SER A 1 85 ? 6.572 0.609 0.394 1.00 94.38 85 SER A C 1
ATOM 661 O O . SER A 1 85 ? 7.205 1.173 1.287 1.00 94.38 85 SER A O 1
ATOM 663 N N . ARG A 1 86 ? 5.403 1.086 -0.028 1.00 95.62 86 ARG A N 1
ATOM 664 C CA . ARG A 1 86 ? 4.781 2.294 0.529 1.00 95.62 86 ARG A CA 1
ATOM 665 C C . ARG A 1 86 ? 3.623 1.929 1.432 1.00 95.62 86 ARG A C 1
ATOM 667 O O . ARG A 1 86 ? 2.833 1.050 1.097 1.00 95.62 86 ARG A O 1
ATOM 674 N N . VAL A 1 87 ? 3.512 2.653 2.536 1.00 97.12 87 VAL A N 1
ATOM 675 C CA . VAL A 1 87 ? 2.356 2.599 3.423 1.00 97.12 87 VAL A CA 1
ATOM 676 C C . VAL A 1 87 ? 1.766 3.992 3.504 1.00 97.12 87 VAL A C 1
ATOM 678 O O . VAL A 1 87 ? 2.438 4.926 3.937 1.00 97.12 87 VAL A O 1
ATOM 681 N N . ALA A 1 88 ? 0.515 4.114 3.083 1.00 97.94 88 ALA A N 1
ATOM 682 C CA . ALA A 1 88 ? -0.261 5.330 3.212 1.00 97.94 88 ALA A CA 1
ATOM 683 C C . ALA A 1 88 ? -1.468 5.062 4.105 1.00 97.94 88 ALA A C 1
ATOM 685 O O . ALA A 1 88 ? -2.107 4.020 3.980 1.00 97.94 88 ALA A O 1
ATOM 686 N N . ALA A 1 89 ? -1.794 5.986 4.998 1.00 97.88 89 ALA A N 1
ATOM 687 C CA . ALA A 1 89 ? -2.997 5.878 5.811 1.00 97.88 89 ALA A CA 1
ATOM 688 C C . ALA A 1 89 ? -3.640 7.244 6.010 1.00 97.88 89 ALA A C 1
ATOM 690 O O . ALA A 1 89 ? -2.946 8.256 6.101 1.00 97.88 89 ALA A O 1
ATOM 691 N N . VAL A 1 90 ? -4.967 7.264 6.095 1.00 97.88 90 VAL A N 1
ATOM 692 C CA . VAL A 1 90 ? -5.732 8.476 6.393 1.00 97.88 90 VAL A CA 1
ATOM 693 C C . VAL A 1 90 ? -6.731 8.161 7.493 1.00 97.88 90 VAL A C 1
ATOM 695 O O . VAL A 1 90 ? -7.426 7.148 7.454 1.00 97.88 90 VAL A O 1
ATOM 698 N N . ILE A 1 91 ? -6.795 9.027 8.497 1.00 97.38 91 ILE A N 1
ATOM 699 C CA . ILE A 1 91 ? -7.723 8.902 9.622 1.00 97.38 91 ILE A CA 1
ATOM 700 C C . ILE A 1 91 ? -8.689 10.097 9.662 1.00 97.38 91 ILE A C 1
ATOM 702 O O . ILE A 1 91 ? -8.461 11.103 8.979 1.00 97.38 91 ILE A O 1
ATOM 706 N N . PRO A 1 92 ? -9.789 10.023 10.434 1.00 95.25 92 PRO A N 1
ATOM 707 C CA . PRO A 1 92 ? -10.618 11.192 10.699 1.00 95.25 92 PRO A CA 1
ATOM 708 C C . PRO A 1 92 ? -9.786 12.369 11.247 1.00 95.25 92 PRO A C 1
ATOM 710 O O . PRO A 1 92 ? -8.838 12.143 12.005 1.00 95.25 92 PRO A O 1
ATOM 713 N N . PRO A 1 93 ? -10.118 13.619 10.877 1.00 94.25 93 PRO A N 1
ATOM 714 C CA . PRO A 1 93 ? -11.309 14.029 10.121 1.00 94.25 93 PRO A CA 1
ATOM 715 C C . PRO A 1 93 ? -11.173 13.952 8.588 1.00 94.25 93 PRO A C 1
ATOM 717 O O . PRO A 1 93 ? -12.154 14.174 7.886 1.00 94.25 93 PRO A O 1
ATOM 720 N N . CYS A 1 94 ? -9.989 13.653 8.044 1.00 95.81 94 CYS A N 1
ATOM 721 C CA . CYS A 1 94 ? -9.760 13.674 6.592 1.00 95.81 94 CYS A CA 1
ATOM 722 C C . CYS A 1 94 ? -10.357 12.473 5.850 1.00 95.81 94 CYS A C 1
ATOM 724 O O . CYS A 1 94 ? -10.603 12.567 4.650 1.00 95.81 94 CYS A O 1
ATOM 726 N N . SER A 1 95 ? -10.614 11.369 6.551 1.00 93.94 95 SER A N 1
ATOM 727 C CA . SER A 1 95 ? -11.369 10.242 6.012 1.00 93.94 95 SER A CA 1
ATOM 728 C C . SER A 1 95 ? -12.745 10.153 6.666 1.00 93.94 95 SER A C 1
ATOM 730 O O . SER A 1 95 ? -12.865 9.932 7.872 1.00 93.94 95 SER A O 1
ATOM 732 N N . VAL A 1 96 ? -13.788 10.329 5.853 1.00 87.50 96 VAL A N 1
ATOM 733 C CA . VAL A 1 96 ? -15.190 10.380 6.303 1.00 87.50 96 VAL A CA 1
ATOM 734 C C . VAL A 1 96 ? -15.697 9.003 6.744 1.00 87.50 96 VAL A C 1
ATOM 736 O O . VAL A 1 96 ? -16.485 8.910 7.679 1.00 87.50 96 VAL A O 1
ATOM 739 N N . ASN A 1 97 ? -15.208 7.932 6.114 1.00 85.88 97 ASN A N 1
ATOM 740 C CA . ASN A 1 97 ? -15.688 6.561 6.327 1.00 85.88 97 ASN A CA 1
ATOM 741 C C . ASN A 1 97 ? -14.800 5.759 7.300 1.00 85.88 97 ASN A C 1
ATOM 743 O O . ASN A 1 97 ? -14.747 4.532 7.235 1.00 85.88 97 ASN A O 1
ATOM 747 N N . GLY A 1 98 ? -14.079 6.451 8.187 1.00 91.44 98 GLY A N 1
ATOM 748 C CA . GLY A 1 98 ? -13.165 5.838 9.151 1.00 91.44 98 GLY A CA 1
ATOM 749 C C . GLY A 1 98 ? -11.740 5.696 8.619 1.00 91.44 98 GLY A C 1
ATOM 750 O O . GLY A 1 98 ? -11.331 6.382 7.687 1.00 91.44 98 GLY A O 1
ATOM 751 N N . VAL A 1 99 ? -10.937 4.841 9.246 1.00 96.12 99 VAL A N 1
ATOM 752 C CA . VAL A 1 99 ? -9.512 4.701 8.908 1.00 96.12 99 VAL A CA 1
ATOM 753 C 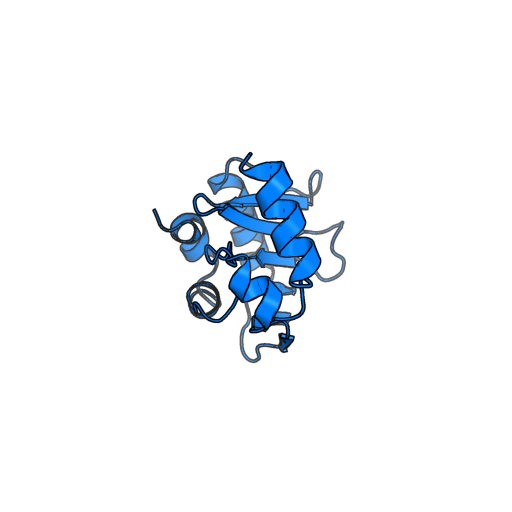C . VAL A 1 99 ? -9.328 4.021 7.552 1.00 96.12 99 VAL A C 1
ATOM 755 O O . VAL A 1 99 ? -9.870 2.939 7.327 1.00 96.12 99 VAL A O 1
ATOM 758 N N . THR A 1 100 ? -8.506 4.615 6.688 1.00 97.50 100 THR A N 1
ATOM 759 C CA . THR A 1 100 ? -8.038 3.985 5.451 1.00 97.50 100 THR A CA 1
ATOM 760 C C . THR A 1 100 ? -6.554 3.661 5.529 1.00 97.50 100 THR A C 1
ATOM 762 O O . THR A 1 100 ? -5.776 4.388 6.148 1.00 97.50 100 THR A O 1
ATOM 765 N N . LEU A 1 101 ? -6.155 2.566 4.890 1.00 97.75 101 LEU A N 1
ATOM 766 C CA . LEU A 1 101 ? -4.776 2.096 4.825 1.00 97.75 101 LEU A CA 1
ATOM 767 C C . LEU A 1 101 ? -4.523 1.478 3.452 1.00 97.75 101 LEU A C 1
ATOM 769 O O . LEU A 1 101 ? -5.240 0.577 3.040 1.00 97.75 101 LEU A O 1
ATOM 773 N N . THR A 1 102 ? -3.456 1.901 2.793 1.00 98.12 102 THR A N 1
ATOM 774 C CA . THR A 1 102 ? -2.978 1.319 1.544 1.00 98.12 102 THR A CA 1
ATOM 775 C C . THR A 1 102 ? -1.538 0.879 1.724 1.00 98.12 102 THR A C 1
ATOM 777 O O . THR A 1 102 ? -0.678 1.668 2.122 1.00 98.12 102 THR A O 1
ATOM 780 N N . VAL A 1 103 ? -1.265 -0.379 1.399 1.00 97.31 103 VAL A N 1
ATOM 781 C CA . VAL A 1 103 ? 0.085 -0.928 1.321 1.00 97.31 103 VAL A CA 1
ATOM 782 C C . VAL A 1 103 ? 0.369 -1.273 -0.131 1.00 97.31 103 VAL A C 1
ATOM 784 O O . VAL A 1 103 ? -0.154 -2.254 -0.657 1.00 97.31 103 VAL A O 1
ATOM 787 N N . ARG A 1 104 ? 1.212 -0.464 -0.777 1.00 96.69 104 ARG A N 1
ATOM 788 C CA . ARG A 1 104 ? 1.649 -0.691 -2.155 1.00 96.69 104 ARG A CA 1
ATOM 789 C C . ARG A 1 104 ? 3.026 -1.322 -2.152 1.00 96.69 104 ARG A C 1
ATOM 791 O O . ARG A 1 104 ? 4.004 -0.701 -1.725 1.00 96.69 104 ARG A O 1
ATOM 798 N N . LYS A 1 105 ? 3.093 -2.561 -2.618 1.00 93.75 105 LYS A N 1
ATOM 799 C CA . LYS A 1 105 ? 4.292 -3.386 -2.556 1.00 93.75 105 LYS A CA 1
ATOM 800 C C . LYS A 1 105 ? 5.285 -2.903 -3.603 1.00 93.75 105 LYS A C 1
ATOM 802 O O . LYS A 1 105 ? 4.921 -2.607 -4.740 1.00 93.75 105 LYS A O 1
ATOM 807 N N . PHE A 1 106 ? 6.547 -2.780 -3.217 1.00 89.56 106 PHE A N 1
ATOM 808 C CA . PHE A 1 106 ? 7.595 -2.467 -4.172 1.00 89.56 106 PHE A CA 1
ATOM 809 C C . PHE A 1 106 ? 7.874 -3.707 -5.012 1.00 89.56 106 PHE A C 1
ATOM 811 O O . PHE A 1 106 ? 8.367 -4.718 -4.512 1.00 89.56 106 PHE A O 1
ATOM 818 N N . ASN A 1 107 ? 7.532 -3.638 -6.295 1.00 76.00 107 ASN A N 1
ATOM 819 C CA . ASN A 1 107 ? 7.867 -4.704 -7.217 1.00 76.00 107 ASN A CA 1
ATOM 820 C C . ASN A 1 107 ? 9.333 -4.546 -7.631 1.00 76.00 107 ASN A C 1
ATOM 822 O O . ASN A 1 107 ? 9.689 -3.611 -8.344 1.00 76.00 107 ASN A O 1
ATOM 826 N N . ALA A 1 108 ? 10.186 -5.463 -7.174 1.00 67.75 108 ALA A N 1
ATOM 827 C CA . ALA A 1 108 ? 11.596 -5.492 -7.552 1.00 67.75 108 ALA A CA 1
ATOM 828 C C . ALA A 1 108 ? 11.818 -5.937 -9.010 1.00 67.75 108 ALA A C 1
ATOM 830 O O . ALA A 1 108 ? 12.960 -5.949 -9.477 1.00 67.75 108 ALA A O 1
ATOM 831 N N . ARG A 1 109 ? 10.760 -6.317 -9.744 1.00 74.75 109 ARG A N 1
ATOM 832 C CA . ARG A 1 109 ? 10.864 -6.618 -11.170 1.00 74.75 109 ARG A CA 1
ATOM 833 C C . ARG A 1 109 ? 11.162 -5.334 -11.940 1.00 74.75 109 ARG A C 1
ATOM 835 O O . ARG A 1 109 ? 10.310 -4.465 -12.097 1.00 74.75 109 ARG A O 1
ATOM 842 N N . HIS A 1 110 ? 12.382 -5.254 -12.446 1.00 77.25 110 HIS A N 1
ATOM 843 C CA . HIS A 1 110 ? 12.777 -4.243 -13.411 1.00 77.25 110 HIS A CA 1
ATOM 844 C C . HIS A 1 110 ? 12.454 -4.793 -14.796 1.00 77.25 110 HIS A C 1
ATOM 846 O O . HIS A 1 110 ? 12.859 -5.911 -15.109 1.00 77.25 110 HIS A O 1
ATOM 852 N N . PHE A 1 111 ? 11.716 -4.034 -15.602 1.00 85.56 111 PHE A N 1
ATOM 853 C CA . PHE A 1 111 ? 11.486 -4.404 -16.993 1.00 85.56 111 PHE A CA 1
ATOM 854 C C . PHE A 1 111 ? 12.742 -4.097 -17.805 1.00 85.56 111 PHE A C 1
ATOM 856 O O . PHE A 1 111 ? 13.211 -2.956 -17.823 1.00 85.56 111 PHE A O 1
ATOM 863 N N . GLY A 1 112 ? 13.282 -5.108 -18.479 1.00 90.50 112 GLY A N 1
ATOM 864 C CA . GLY A 1 112 ? 14.309 -4.903 -19.493 1.00 90.50 112 GLY A CA 1
ATOM 865 C C . GLY A 1 112 ? 13.749 -4.148 -20.701 1.00 90.50 112 GLY A C 1
ATOM 866 O O . GLY A 1 112 ? 12.548 -4.189 -20.971 1.00 90.50 112 GLY A O 1
ATOM 867 N N . VAL A 1 113 ? 14.624 -3.496 -21.470 1.00 92.44 113 VAL A N 1
ATOM 868 C CA . VAL A 1 113 ? 14.237 -2.770 -22.695 1.00 92.44 113 VAL A CA 1
ATOM 869 C C . VAL A 1 113 ? 13.461 -3.680 -23.651 1.00 92.44 113 VAL A C 1
ATOM 871 O O . VAL A 1 113 ? 12.392 -3.309 -24.129 1.00 92.44 113 VAL A O 1
ATOM 874 N N . GLU A 1 114 ? 13.935 -4.909 -23.859 1.00 93.19 114 GLU A N 1
ATOM 875 C CA . GLU A 1 114 ? 13.245 -5.885 -24.706 1.00 93.19 114 GLU A CA 1
ATOM 876 C C . GLU A 1 114 ? 11.861 -6.266 -24.168 1.00 93.19 114 GLU A C 1
ATOM 878 O O . GLU A 1 114 ? 10.927 -6.408 -24.954 1.00 93.19 114 GLU A O 1
ATOM 883 N N . GLU A 1 115 ? 11.680 -6.386 -22.851 1.00 92.75 115 GLU A N 1
ATOM 884 C CA . GLU A 1 115 ? 10.362 -6.670 -22.268 1.00 92.75 115 GLU A CA 1
ATOM 885 C C . GLU A 1 115 ? 9.393 -5.504 -22.484 1.00 92.75 115 GLU A C 1
ATOM 887 O O . GLU A 1 115 ? 8.231 -5.732 -22.814 1.00 92.75 115 GLU A O 1
ATOM 892 N N . LEU A 1 116 ? 9.868 -4.260 -22.357 1.00 93.50 116 LEU A N 1
ATOM 893 C CA . LEU A 1 116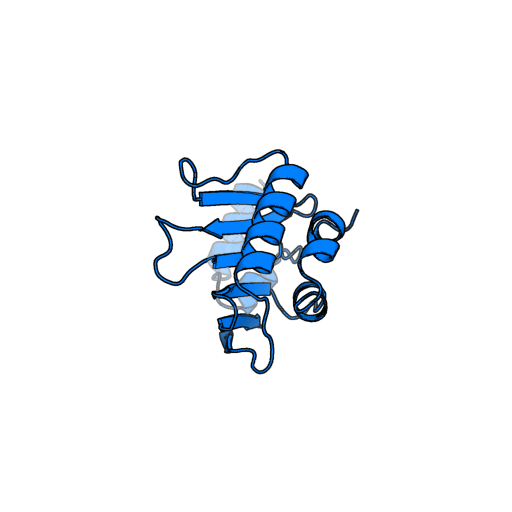 ? 9.065 -3.067 -22.639 1.00 93.50 116 LEU A CA 1
ATOM 894 C C . LEU A 1 116 ? 8.642 -3.000 -24.110 1.00 93.50 116 LEU A C 1
ATOM 896 O O . LEU A 1 116 ? 7.513 -2.601 -24.400 1.00 93.50 116 LEU A O 1
ATOM 900 N N . VAL A 1 117 ? 9.518 -3.422 -25.026 1.00 95.44 117 VAL A N 1
ATOM 901 C CA . VAL A 1 117 ? 9.195 -3.511 -26.455 1.00 95.44 117 VAL A CA 1
ATOM 902 C C . VAL A 1 117 ? 8.154 -4.594 -26.723 1.00 95.44 117 VAL A C 1
ATOM 904 O O . VAL A 1 117 ? 7.166 -4.336 -27.408 1.00 95.44 117 VAL A O 1
ATOM 907 N N . HIS A 1 118 ? 8.320 -5.789 -26.152 1.00 94.94 118 HIS A N 1
ATOM 908 C CA . HIS A 1 118 ? 7.348 -6.877 -26.309 1.00 94.94 118 HIS A CA 1
ATOM 909 C C . HIS A 1 118 ? 5.985 -6.544 -25.690 1.00 94.94 118 HIS A C 1
ATOM 911 O O . HIS A 1 118 ? 4.958 -6.943 -26.235 1.00 94.94 118 HIS A O 1
ATOM 917 N N . ALA A 1 119 ? 5.962 -5.793 -24.586 1.00 91.38 119 ALA A N 1
ATOM 918 C CA . ALA A 1 119 ? 4.735 -5.318 -23.952 1.00 91.38 119 ALA A CA 1
ATOM 919 C C . ALA A 1 119 ? 4.037 -4.186 -24.734 1.00 91.38 119 ALA A C 1
ATOM 921 O O . ALA A 1 119 ? 2.930 -3.795 -24.374 1.00 91.38 119 ALA A O 1
ATOM 922 N N . GLY A 1 120 ? 4.669 -3.640 -25.782 1.00 92.94 120 GLY A N 1
ATOM 923 C CA . GLY A 1 120 ? 4.147 -2.504 -26.547 1.00 92.94 120 GLY A CA 1
ATOM 924 C C . GLY A 1 120 ? 4.267 -1.154 -25.832 1.00 92.94 120 GLY A C 1
ATOM 925 O O . GLY A 1 120 ? 3.782 -0.148 -26.339 1.00 92.94 120 GLY A O 1
ATOM 926 N N . THR A 1 121 ? 4.931 -1.110 -24.674 1.00 93.44 121 THR A N 1
ATOM 927 C CA . THR A 1 121 ? 5.192 0.122 -23.914 1.00 93.44 121 THR A CA 1
ATOM 928 C C . THR A 1 121 ? 6.222 1.012 -24.613 1.00 93.44 121 THR A C 1
ATOM 930 O O . THR A 1 121 ? 6.189 2.232 -24.463 1.00 93.44 121 THR A O 1
ATOM 933 N N . LEU A 1 122 ? 7.150 0.411 -25.366 1.00 95.19 122 LEU A N 1
ATOM 934 C CA . LEU A 1 122 ? 8.227 1.107 -26.065 1.00 95.19 122 LEU A CA 1
ATOM 935 C C . LEU A 1 122 ? 8.353 0.600 -27.506 1.00 95.19 122 LEU A C 1
ATOM 937 O O . LEU A 1 122 ? 8.437 -0.598 -27.745 1.00 95.19 122 LEU A O 1
ATOM 941 N N . GLU A 1 123 ? 8.421 1.493 -28.490 1.00 96.38 123 GLU A N 1
ATOM 942 C CA . GLU A 1 123 ? 8.700 1.070 -29.865 1.00 96.38 123 GLU A CA 1
ATOM 943 C C . GLU A 1 123 ? 10.187 0.725 -30.048 1.00 96.38 123 GLU A C 1
ATOM 945 O O . GLU A 1 123 ? 11.068 1.420 -29.536 1.00 96.38 123 GLU A O 1
ATOM 950 N N . ARG A 1 124 ? 10.490 -0.323 -30.831 1.00 96.62 124 ARG A N 1
ATOM 951 C CA . ARG A 1 124 ? 11.871 -0.816 -31.021 1.00 96.62 124 ARG A CA 1
ATOM 952 C C . ARG A 1 124 ? 12.827 0.253 -31.559 1.00 96.62 124 ARG A C 1
ATOM 954 O O . ARG A 1 124 ? 13.984 0.293 -31.159 1.00 96.62 124 ARG A O 1
ATOM 961 N N . TRP A 1 125 ? 12.369 1.134 -32.449 1.00 96.19 125 TRP A N 1
ATOM 962 C CA . TRP A 1 125 ? 13.235 2.196 -32.973 1.00 96.19 125 TRP A CA 1
ATOM 963 C C . TRP A 1 125 ? 13.618 3.209 -31.885 1.00 96.19 125 TRP A C 1
ATOM 965 O O . TRP A 1 125 ? 14.758 3.668 -31.865 1.00 96.19 125 TRP A O 1
ATOM 975 N N . LEU A 1 126 ? 12.700 3.517 -30.960 1.00 96.06 126 LEU A N 1
ATOM 976 C CA . LEU A 1 126 ? 12.952 4.428 -29.846 1.00 96.06 126 LEU A CA 1
ATOM 977 C C . LEU A 1 126 ? 13.862 3.775 -28.801 1.00 96.06 126 LEU A C 1
ATOM 979 O O . LEU A 1 126 ? 14.768 4.433 -28.301 1.00 96.06 126 LEU A O 1
ATOM 983 N N . ALA A 1 127 ? 13.685 2.477 -28.537 1.00 95.19 127 ALA A N 1
ATOM 984 C CA . ALA A 1 127 ? 14.608 1.696 -27.713 1.00 95.19 127 ALA A CA 1
ATOM 985 C C . ALA A 1 127 ? 16.058 1.797 -28.224 1.00 95.19 127 ALA A C 1
ATOM 987 O O . ALA A 1 127 ? 16.953 2.158 -27.462 1.00 95.19 127 ALA A O 1
ATOM 988 N N . ASN A 1 128 ? 16.270 1.597 -29.530 1.00 94.56 128 ASN A N 1
ATOM 989 C CA . ASN A 1 128 ? 17.598 1.694 -30.146 1.00 94.56 128 ASN A CA 1
ATOM 990 C C . ASN A 1 128 ? 18.210 3.105 -30.021 1.00 94.56 128 ASN A C 1
ATOM 992 O O . ASN A 1 128 ? 19.415 3.250 -29.804 1.00 94.56 128 ASN A O 1
ATOM 996 N N . GLN A 1 129 ? 17.395 4.159 -30.167 1.00 95.44 129 GLN A N 1
ATOM 997 C CA . GLN A 1 129 ? 17.853 5.543 -29.979 1.00 95.44 129 GLN A CA 1
ATOM 998 C C . GLN A 1 129 ? 18.252 5.807 -28.522 1.00 95.44 129 GLN A C 1
ATOM 1000 O O . GLN A 1 129 ? 19.301 6.397 -28.274 1.00 95.44 129 GLN A O 1
ATOM 1005 N N . LEU A 1 130 ? 17.450 5.336 -27.561 1.00 93.94 130 LEU A N 1
ATOM 1006 C CA . LEU A 1 130 ? 17.742 5.487 -26.136 1.00 93.94 130 LEU A CA 1
ATOM 1007 C C . LEU A 1 130 ? 19.035 4.770 -25.739 1.00 93.94 130 LEU A C 1
ATOM 1009 O O . LEU A 1 130 ? 19.854 5.367 -25.047 1.00 93.94 130 LEU A O 1
ATOM 1013 N N . GLU A 1 131 ? 19.260 3.541 -26.210 1.00 91.50 131 GLU A N 1
ATOM 1014 C CA . GLU A 1 131 ? 20.525 2.833 -25.968 1.00 91.50 131 GLU A CA 1
ATOM 1015 C C . GLU A 1 131 ? 21.721 3.615 -26.518 1.00 91.50 131 GLU A C 1
ATOM 1017 O O . GLU A 1 131 ? 22.715 3.787 -25.816 1.00 91.50 131 GLU A O 1
ATOM 1022 N N . THR A 1 132 ? 21.594 4.160 -27.731 1.00 92.94 132 THR A N 1
ATOM 1023 C CA . THR A 1 132 ? 22.655 4.963 -28.356 1.00 92.94 132 THR A CA 1
ATOM 1024 C C . THR A 1 132 ? 22.965 6.228 -27.555 1.00 92.94 132 THR A C 1
ATOM 1026 O O . THR A 1 132 ? 24.124 6.598 -27.447 1.00 92.94 132 THR A O 1
ATOM 1029 N N . TYR A 1 133 ? 21.963 6.911 -26.994 1.00 93.94 133 TYR A N 1
ATOM 1030 C CA . TYR A 1 133 ? 22.176 8.172 -26.272 1.00 93.94 133 TYR A CA 1
ATOM 1031 C C . TYR A 1 133 ? 22.559 8.013 -24.799 1.00 93.94 133 TYR A C 1
ATOM 1033 O O . TYR A 1 133 ? 23.135 8.938 -24.233 1.00 93.94 133 TYR A O 1
ATOM 1041 N N . VAL A 1 134 ? 22.208 6.893 -24.164 1.00 91.75 134 VAL A N 1
ATOM 1042 C CA . VAL A 1 134 ? 22.456 6.668 -22.728 1.00 91.75 134 VAL A CA 1
ATOM 1043 C C . VAL A 1 134 ? 23.732 5.862 -22.482 1.00 91.75 134 VAL A C 1
ATOM 1045 O O . VAL A 1 134 ? 24.363 6.047 -21.444 1.00 91.75 134 VAL A O 1
ATOM 1048 N N . LEU A 1 135 ? 24.096 4.957 -23.398 1.00 84.88 135 LEU A N 1
ATOM 1049 C CA . LEU A 1 135 ? 25.256 4.069 -23.240 1.00 84.88 135 LEU A CA 1
ATOM 1050 C C . LEU A 1 135 ? 26.491 4.503 -24.044 1.00 84.88 135 LEU A C 1
ATOM 1052 O O . LEU A 1 135 ? 27.550 3.902 -23.854 1.00 84.88 135 LEU A O 1
ATOM 1056 N N . ALA A 1 136 ? 26.364 5.494 -24.933 1.00 60.78 136 ALA A N 1
ATOM 1057 C CA . ALA A 1 136 ? 27.510 6.153 -25.569 1.00 60.78 136 ALA A CA 1
ATOM 1058 C C . ALA A 1 136 ? 28.170 7.161 -24.621 1.00 60.78 136 ALA A C 1
ATOM 1060 O O . ALA A 1 136 ? 29.416 7.265 -24.681 1.00 60.78 136 ALA A O 1
#

Solvent-accessible surface area (backbone atoms only — not comparable to full-atom values): 7680 Å² total; per-residue (Å²): 122,69,33,57,72,76,44,41,89,58,38,62,92,50,38,70,59,74,68,35,85,71,42,48,30,43,37,29,68,18,41,66,40,37,34,37,27,42,94,92,41,79,45,78,51,81,98,55,73,57,43,62,70,51,46,49,51,26,53,42,52,39,28,52,70,70,75,46,69,57,41,72,92,41,31,59,40,80,48,67,38,84,62,60,20,37,42,35,35,34,27,47,79,82,25,89,71,42,49,30,40,36,42,40,53,54,74,85,78,76,78,50,72,68,54,34,34,76,70,66,78,35,58,67,72,57,52,55,52,47,50,55,71,72,74,108

Nearest PDB structures (foldseek):
  8rjf-assembly1_C  TM=8.474E-01  e=4.941E-11  Caulobacter vibrioides NA1000
  2gza-assembly1_A-2  TM=8.685E-01  e=2.635E-10  Brucella suis 1330
  8rkd-assembly1_B  TM=8.710E-01  e=4.898E-10  Caulobacter vibrioides NA1000
  2gza-assembly1_C  TM=8.348E-01  e=4.898E-10  Brucella suis 1330
  2oap-assembly1_2  TM=8.616E-01  e=5.120E-08  Archaeoglobus fulgidus DSM 4304